Protein AF-A0A3D0HIZ2-F1 (afdb_monomer_lite)

Radius of gyration: 32.81 Å; chains: 1; bounding box: 94×50×74 Å

Sequence (172 aa):
EAPRRISFDLDTFIGVARKKWWVVPLTMLIGLGLMFWQESDLQTEARYFSLTRMYEPTDEGAPLTLVGVNADLISQFPSETNQSEILESEEVKQKVQAKFDREIDLLVRPFDKTFALNTETDGAAITKFSFKPSRRFSYEMTCVERDELNCSAALDAYAQELQSIRLSATKA

Structure (mmCIF, N/CA/C/O backbone):
data_AF-A0A3D0HIZ2-F1
#
_entry.id   AF-A0A3D0HIZ2-F1
#
loop_
_atom_site.group_PDB
_atom_site.id
_atom_site.type_symbol
_atom_site.label_atom_id
_atom_site.label_alt_id
_atom_site.label_comp_id
_atom_site.label_asym_id
_atom_site.label_entity_id
_atom_site.label_seq_id
_atom_site.pdbx_PDB_ins_code
_atom_site.Cartn_x
_atom_site.Cartn_y
_atom_site.Cartn_z
_atom_site.occupancy
_atom_site.B_iso_or_equiv
_atom_site.auth_seq_id
_atom_site.auth_comp_id
_atom_site.auth_asym_id
_atom_site.auth_atom_id
_atom_site.pdbx_PDB_model_num
ATOM 1 N N . GLU A 1 1 ? 65.167 27.560 -18.319 1.00 43.97 1 GLU A N 1
ATOM 2 C CA . GLU A 1 1 ? 64.506 26.893 -19.460 1.00 43.97 1 GLU A CA 1
ATOM 3 C C . GLU A 1 1 ? 63.537 27.861 -20.141 1.00 43.97 1 GLU A C 1
ATOM 5 O O . GLU A 1 1 ? 62.932 28.662 -19.440 1.00 43.97 1 GLU A O 1
ATOM 10 N N . ALA A 1 2 ? 63.380 27.824 -21.471 1.00 47.47 2 ALA A N 1
ATOM 11 C CA . ALA A 1 2 ? 62.374 28.620 -22.192 1.00 47.47 2 ALA A CA 1
ATOM 12 C C . ALA A 1 2 ? 61.118 27.771 -22.508 1.00 47.47 2 ALA A C 1
ATOM 14 O O . ALA A 1 2 ? 61.262 26.589 -22.835 1.00 47.47 2 ALA A O 1
ATOM 15 N N . PRO A 1 3 ? 59.893 28.330 -22.423 1.00 56.59 3 PRO A N 1
ATOM 16 C CA . PRO A 1 3 ? 58.654 27.562 -22.547 1.00 56.59 3 PRO A CA 1
ATOM 17 C C . PRO A 1 3 ? 58.370 27.160 -24.003 1.00 56.59 3 PRO A C 1
ATOM 19 O O . PRO A 1 3 ? 58.317 28.006 -24.899 1.00 56.59 3 PRO A O 1
ATOM 22 N N . ARG A 1 4 ? 58.147 25.859 -24.243 1.00 57.72 4 ARG A N 1
ATOM 23 C CA . ARG A 1 4 ? 57.694 25.331 -25.540 1.00 57.72 4 ARG A CA 1
ATOM 24 C C . ARG A 1 4 ? 56.294 25.870 -25.835 1.00 57.72 4 ARG A C 1
ATOM 26 O O . ARG A 1 4 ? 55.323 25.443 -25.215 1.00 57.72 4 ARG A O 1
ATOM 33 N N . ARG A 1 5 ? 56.183 26.798 -26.787 1.00 58.00 5 ARG A N 1
ATOM 34 C CA . ARG A 1 5 ? 54.887 27.184 -27.348 1.00 58.00 5 ARG A CA 1
ATOM 35 C C . ARG A 1 5 ? 54.367 26.020 -28.182 1.00 58.00 5 ARG A C 1
ATOM 37 O O . ARG A 1 5 ? 54.965 25.669 -29.193 1.00 58.00 5 ARG A O 1
ATOM 44 N N . ILE A 1 6 ? 53.267 25.422 -27.745 1.00 63.06 6 ILE A N 1
ATOM 45 C CA . ILE A 1 6 ? 52.497 24.478 -28.551 1.00 63.06 6 ILE A CA 1
ATOM 46 C C . ILE A 1 6 ? 51.766 25.329 -29.591 1.00 63.06 6 ILE A C 1
ATOM 48 O O . ILE A 1 6 ? 50.698 25.876 -29.324 1.00 63.06 6 ILE A O 1
ATOM 52 N N . SER A 1 7 ? 52.387 25.542 -30.749 1.00 61.91 7 SER A N 1
ATOM 53 C CA . SER A 1 7 ? 51.697 26.101 -31.907 1.00 61.91 7 SER A CA 1
ATOM 54 C C . SER A 1 7 ? 50.748 25.027 -32.425 1.00 61.91 7 SER A C 1
ATOM 56 O O . SER A 1 7 ? 51.174 24.078 -33.081 1.00 61.91 7 SER A O 1
ATOM 58 N N . PHE A 1 8 ? 49.471 25.131 -32.066 1.00 61.47 8 PHE A N 1
ATOM 59 C CA . PHE A 1 8 ? 48.431 24.344 -32.713 1.00 61.47 8 PHE A CA 1
ATOM 60 C C . PHE A 1 8 ? 48.377 24.757 -34.182 1.00 61.47 8 PHE A C 1
ATOM 62 O O . PHE A 1 8 ? 48.156 25.923 -34.500 1.00 61.47 8 PHE A O 1
ATOM 69 N N . ASP A 1 9 ? 48.640 23.803 -35.065 1.00 65.50 9 ASP A N 1
ATOM 70 C CA . ASP A 1 9 ? 48.792 24.030 -36.498 1.00 65.50 9 ASP A CA 1
ATOM 71 C C . ASP A 1 9 ? 47.416 24.137 -37.180 1.00 65.50 9 ASP A C 1
ATOM 73 O O . ASP A 1 9 ? 46.945 23.215 -37.847 1.00 65.50 9 ASP A O 1
ATOM 77 N N . LEU A 1 10 ? 46.716 25.247 -36.917 1.00 67.44 10 LEU A N 1
ATOM 78 C CA . LEU A 1 10 ? 45.361 25.522 -37.411 1.00 67.44 10 LEU A CA 1
ATOM 79 C C . LEU A 1 10 ? 45.270 25.487 -38.943 1.00 67.44 10 LEU A C 1
ATOM 81 O O . LEU A 1 10 ? 44.253 25.040 -39.474 1.00 67.44 10 LEU A O 1
ATOM 85 N N . ASP A 1 11 ? 46.323 25.892 -39.651 1.00 69.00 11 ASP A N 1
ATOM 86 C CA . ASP A 1 11 ? 46.347 25.909 -41.117 1.00 69.00 11 ASP A CA 1
ATOM 87 C C . ASP A 1 11 ? 46.292 24.493 -41.704 1.00 69.00 11 ASP A C 1
ATOM 89 O O . ASP A 1 11 ? 45.557 24.230 -42.663 1.00 69.00 11 ASP A O 1
ATOM 93 N N . THR A 1 12 ? 46.976 23.543 -41.063 1.00 68.19 12 THR A N 1
ATOM 94 C CA . THR A 1 12 ? 46.911 22.124 -41.426 1.00 68.19 12 THR A CA 1
ATOM 95 C C . THR A 1 12 ? 45.509 21.549 -41.183 1.00 68.19 12 THR A C 1
ATOM 97 O O . THR A 1 12 ? 44.978 20.829 -42.036 1.00 68.19 12 THR A O 1
ATOM 100 N N . PHE A 1 13 ? 44.840 21.917 -40.083 1.00 68.69 13 PHE A N 1
ATOM 101 C CA . PHE A 1 13 ? 43.456 21.498 -39.817 1.00 68.69 13 PHE A CA 1
ATOM 102 C C . PHE A 1 13 ? 42.455 22.085 -40.819 1.00 68.69 13 PHE A C 1
ATOM 104 O O . PHE A 1 13 ? 41.576 21.361 -41.287 1.00 68.69 13 PHE A O 1
ATOM 111 N N . ILE A 1 14 ? 42.598 23.357 -41.201 1.00 71.50 14 ILE A N 1
ATOM 112 C CA . ILE A 1 14 ? 41.730 24.016 -42.191 1.00 71.50 14 ILE A CA 1
ATOM 113 C C . ILE A 1 14 ? 41.903 23.373 -43.575 1.00 71.50 14 ILE A C 1
ATOM 115 O O . ILE A 1 14 ? 40.915 23.121 -44.275 1.00 71.50 14 ILE A O 1
ATOM 119 N N . GLY A 1 15 ? 43.139 23.034 -43.956 1.00 73.31 15 GLY A N 1
ATOM 120 C CA . GLY A 1 15 ? 43.432 22.316 -45.198 1.00 73.31 15 GLY A CA 1
ATOM 121 C C . GLY A 1 15 ? 42.790 20.924 -45.251 1.00 73.31 15 GLY A C 1
ATOM 122 O O . GLY A 1 15 ? 42.188 20.546 -46.262 1.00 73.31 15 GLY A O 1
ATOM 123 N N . VAL A 1 16 ? 42.847 20.174 -44.146 1.00 69.81 16 VAL A N 1
ATOM 124 C CA . VAL A 1 16 ? 42.208 18.852 -44.029 1.00 69.81 16 VAL A CA 1
ATOM 125 C C . VAL A 1 16 ? 40.682 18.969 -43.983 1.00 69.81 16 VAL A C 1
ATOM 127 O O . VAL A 1 16 ? 40.001 18.196 -44.659 1.00 69.81 16 VAL A O 1
ATOM 130 N N . ALA A 1 17 ? 40.140 19.957 -43.269 1.00 72.25 17 ALA A N 1
ATOM 131 C CA . ALA A 1 17 ? 38.703 20.206 -43.169 1.00 72.25 17 ALA A CA 1
ATOM 132 C C . ALA A 1 17 ? 38.083 20.567 -44.525 1.00 72.25 17 ALA A C 1
ATOM 134 O O . ALA A 1 17 ? 37.014 20.064 -44.856 1.00 72.25 17 ALA A O 1
ATOM 135 N N . ARG A 1 18 ? 38.767 21.366 -45.357 1.00 72.38 18 ARG A N 1
ATOM 136 C CA . ARG A 1 18 ? 38.288 21.707 -46.707 1.00 72.38 18 ARG A CA 1
ATOM 137 C C . ARG A 1 18 ? 38.365 20.514 -47.670 1.00 72.38 18 ARG A C 1
ATOM 139 O O . ARG A 1 18 ? 37.482 20.350 -48.504 1.00 72.38 18 ARG A O 1
ATOM 146 N N . LYS A 1 19 ? 39.386 19.653 -47.543 1.00 77.31 19 LYS A N 1
ATOM 147 C CA . LYS A 1 19 ? 39.568 18.464 -48.402 1.00 77.31 19 LYS A CA 1
ATOM 148 C C . LYS A 1 19 ? 38.662 17.288 -48.016 1.00 77.31 19 LYS A C 1
ATOM 150 O O . LYS A 1 19 ? 38.268 16.514 -48.882 1.00 77.31 19 LYS A O 1
ATOM 155 N N . LYS A 1 20 ? 38.339 17.140 -46.728 1.00 80.81 20 LYS A N 1
ATOM 156 C CA . LYS A 1 20 ? 37.515 16.054 -46.168 1.00 80.81 20 LYS A CA 1
ATOM 157 C C . LYS A 1 20 ? 36.238 16.575 -45.501 1.00 80.81 20 LYS A C 1
ATOM 159 O O . LYS A 1 20 ? 35.752 15.976 -44.547 1.00 80.81 20 LYS A O 1
ATOM 164 N N . TRP A 1 21 ? 35.669 17.662 -46.022 1.00 82.69 21 TRP A N 1
ATOM 165 C CA . TRP A 1 21 ? 34.458 18.284 -45.472 1.00 82.69 21 TRP A CA 1
ATOM 166 C C . TRP A 1 21 ? 33.273 17.307 -45.384 1.00 82.69 21 TRP A C 1
ATOM 168 O O . TRP A 1 21 ? 32.487 17.373 -44.447 1.00 82.69 21 TRP A O 1
ATOM 178 N N . TRP A 1 22 ? 33.212 16.323 -46.290 1.00 84.50 22 TRP A N 1
ATOM 179 C CA . TRP A 1 22 ? 32.203 15.256 -46.303 1.00 84.50 22 TRP A CA 1
ATOM 180 C C . TRP A 1 22 ? 32.230 14.324 -45.074 1.00 84.50 22 TRP A C 1
ATOM 182 O O . TRP A 1 22 ? 31.236 13.668 -44.776 1.00 84.50 22 TRP A O 1
ATOM 192 N N . VAL A 1 23 ? 33.327 14.294 -44.309 1.00 86.12 23 VAL A N 1
ATOM 193 C CA . VAL A 1 23 ? 33.398 13.514 -43.063 1.00 86.12 23 VAL A CA 1
ATOM 194 C C . VAL A 1 23 ? 32.458 14.088 -42.000 1.00 86.12 23 VAL A C 1
ATOM 196 O O . VAL A 1 23 ? 31.861 13.327 -41.248 1.00 86.12 23 VAL A O 1
ATOM 199 N N . VAL A 1 24 ? 32.259 15.409 -41.967 1.00 85.12 24 VAL A N 1
ATOM 200 C CA . VAL A 1 24 ? 31.384 16.065 -40.983 1.00 85.12 24 VAL A CA 1
ATOM 201 C C . VAL A 1 24 ? 29.935 15.566 -41.084 1.00 85.12 24 VAL A C 1
ATOM 203 O O . VAL A 1 24 ? 29.454 15.007 -40.098 1.00 85.12 24 VAL A O 1
ATOM 206 N N . PRO A 1 25 ? 29.240 15.655 -42.238 1.00 88.06 25 PRO A N 1
ATOM 207 C CA . PRO A 1 25 ? 27.880 15.142 -42.345 1.00 88.06 25 PRO A CA 1
ATOM 208 C C . PRO A 1 25 ? 27.818 13.624 -42.157 1.00 88.06 25 PRO A C 1
ATOM 210 O O . PRO A 1 25 ? 26.869 13.149 -41.551 1.00 88.06 25 PRO A O 1
ATOM 213 N N . LEU A 1 26 ? 28.830 12.861 -42.593 1.00 89.81 26 LEU A N 1
ATOM 214 C CA . LEU A 1 26 ? 28.873 11.410 -42.382 1.00 89.81 26 LEU A CA 1
ATOM 215 C C . LEU A 1 26 ? 28.906 11.055 -40.887 1.00 89.81 26 LEU A C 1
ATOM 217 O O . LEU A 1 26 ? 28.124 10.227 -40.430 1.00 89.81 26 LEU A O 1
ATOM 221 N N . THR A 1 27 ? 29.778 11.706 -40.115 1.00 90.25 27 THR A N 1
ATOM 222 C CA . THR A 1 27 ? 29.861 11.499 -38.660 1.00 90.25 27 THR A CA 1
ATOM 223 C C . THR A 1 27 ? 28.607 11.977 -37.938 1.00 90.25 27 THR A C 1
ATOM 225 O O . THR A 1 27 ? 28.156 11.308 -37.014 1.00 90.25 27 THR A O 1
ATOM 228 N N . MET A 1 28 ? 27.997 13.076 -38.394 1.00 90.88 28 MET A N 1
ATOM 229 C CA . MET A 1 28 ? 26.725 13.564 -37.863 1.00 90.88 28 MET A CA 1
ATOM 230 C C . MET A 1 28 ? 25.592 12.563 -38.116 1.00 90.88 28 MET A C 1
ATOM 232 O O . MET A 1 28 ? 24.804 12.307 -37.215 1.00 90.88 28 MET A O 1
ATOM 236 N N . LEU A 1 29 ? 25.540 11.947 -39.301 1.00 93.25 29 LEU A N 1
ATOM 237 C CA . LEU A 1 29 ? 24.539 10.939 -39.664 1.00 93.25 29 LEU A CA 1
ATOM 238 C C . LEU A 1 29 ? 24.715 9.653 -38.842 1.00 93.25 29 LEU A C 1
ATOM 240 O O . LEU A 1 29 ? 23.740 9.106 -38.336 1.00 93.25 29 LEU A O 1
ATOM 244 N N . ILE A 1 30 ? 25.962 9.212 -38.641 1.00 92.00 30 ILE A N 1
ATOM 245 C CA . ILE A 1 30 ? 26.283 8.083 -37.755 1.00 92.00 30 ILE A CA 1
ATOM 246 C C . ILE A 1 30 ? 25.878 8.403 -36.311 1.00 92.00 30 ILE A C 1
ATOM 248 O O . ILE A 1 30 ? 25.259 7.571 -35.656 1.00 92.00 30 ILE A O 1
ATOM 252 N N . GLY A 1 31 ? 26.178 9.612 -35.825 1.00 88.75 31 GLY A N 1
ATOM 253 C CA . GLY A 1 31 ? 25.774 10.071 -34.496 1.00 88.75 31 GLY A CA 1
ATOM 254 C C . GLY A 1 31 ? 24.256 10.099 -34.324 1.00 88.75 31 GLY A C 1
ATOM 255 O O . GLY A 1 31 ? 23.756 9.622 -33.313 1.00 88.75 31 GLY A O 1
ATOM 256 N N . LEU A 1 32 ? 23.522 10.570 -35.336 1.00 88.12 32 LEU A N 1
ATOM 257 C CA . LEU A 1 32 ? 22.059 10.582 -35.338 1.00 88.12 32 LEU A CA 1
ATOM 258 C C . LEU A 1 32 ? 21.491 9.157 -35.323 1.00 88.12 32 LEU A C 1
ATOM 260 O O . LEU A 1 32 ? 20.586 8.869 -34.552 1.00 88.12 32 LEU A O 1
ATOM 264 N N . GLY A 1 33 ? 22.059 8.244 -36.116 1.00 88.25 33 GLY A N 1
ATOM 265 C CA . GLY A 1 33 ? 21.669 6.833 -36.119 1.00 88.25 33 GLY A CA 1
ATOM 266 C C . GLY A 1 33 ? 21.932 6.140 -34.780 1.00 88.25 33 GLY A C 1
ATOM 267 O O . GLY A 1 33 ? 21.080 5.402 -34.298 1.00 88.25 33 GLY A O 1
ATOM 268 N N . LEU A 1 34 ? 23.075 6.415 -34.144 1.00 84.12 34 LEU A N 1
ATOM 269 C CA . LEU A 1 34 ? 23.394 5.901 -32.808 1.00 84.12 34 LEU A CA 1
ATOM 270 C C . LEU A 1 34 ? 22.509 6.518 -31.720 1.00 84.12 34 LEU A C 1
ATOM 272 O O . LEU A 1 34 ? 22.154 5.817 -30.778 1.00 84.12 34 LEU A O 1
ATOM 276 N N . MET A 1 35 ? 22.142 7.794 -31.850 1.00 82.69 35 MET A N 1
ATOM 277 C CA . MET A 1 35 ? 21.212 8.465 -30.943 1.00 82.69 35 MET A CA 1
ATOM 278 C C . MET A 1 35 ? 19.810 7.860 -31.062 1.00 82.69 35 MET A C 1
ATOM 280 O O . MET A 1 35 ? 19.251 7.463 -30.051 1.00 82.69 35 MET A O 1
ATOM 284 N N . PHE A 1 36 ? 19.297 7.659 -32.280 1.00 78.56 36 PHE A N 1
ATOM 285 C CA . PHE A 1 36 ? 18.022 6.967 -32.505 1.00 78.56 36 PHE A CA 1
ATOM 286 C C . PHE A 1 36 ? 18.051 5.501 -32.060 1.00 78.56 36 PHE A C 1
ATOM 288 O O . PHE A 1 36 ? 17.048 4.995 -31.574 1.00 78.56 36 PHE A O 1
ATOM 295 N N . TRP A 1 37 ? 19.186 4.811 -32.198 1.00 79.69 37 TRP A N 1
ATOM 296 C CA . TRP A 1 37 ? 19.342 3.446 -31.692 1.00 79.69 37 TRP A CA 1
ATOM 297 C C . TRP A 1 37 ? 19.304 3.402 -30.159 1.00 79.69 37 TRP A C 1
ATOM 299 O O . TRP A 1 37 ? 18.643 2.541 -29.588 1.00 79.69 37 TRP A O 1
ATOM 309 N N . GLN A 1 38 ? 19.970 4.350 -29.492 1.00 68.31 38 GLN A N 1
ATOM 310 C CA . GLN A 1 38 ? 19.919 4.489 -28.033 1.00 68.31 38 GLN A CA 1
ATOM 311 C C . GLN A 1 38 ? 18.538 4.936 -27.540 1.00 68.31 38 GLN A C 1
ATOM 313 O O . GLN A 1 38 ? 18.094 4.453 -26.508 1.00 68.31 38 GLN A O 1
ATOM 318 N N . GLU A 1 39 ? 17.841 5.808 -28.271 1.00 58.75 39 GLU A N 1
ATOM 319 C CA . GLU A 1 39 ? 16.477 6.243 -27.942 1.00 58.75 39 GLU A CA 1
ATOM 320 C C . GLU A 1 39 ? 15.430 5.156 -28.207 1.00 58.75 39 GLU A C 1
ATOM 322 O O . GLU A 1 39 ? 14.454 5.054 -27.471 1.00 58.75 39 GLU A O 1
ATOM 327 N N . SER A 1 40 ? 15.640 4.299 -29.210 1.00 57.69 40 SER A N 1
ATOM 328 C CA . SER A 1 40 ? 14.756 3.160 -29.480 1.00 57.69 40 SER A CA 1
ATOM 329 C C . SER A 1 40 ? 14.869 2.058 -28.424 1.00 57.69 40 SER A C 1
ATOM 331 O O . SER A 1 40 ? 13.927 1.285 -28.274 1.00 57.69 40 SER A O 1
ATOM 333 N N . ASP A 1 41 ? 15.997 1.986 -27.714 1.00 52.75 41 ASP A N 1
ATOM 334 C CA . ASP A 1 41 ? 16.210 1.106 -26.555 1.00 52.75 41 ASP A CA 1
ATOM 335 C C . ASP A 1 41 ? 16.122 1.877 -25.221 1.00 52.75 41 ASP A C 1
ATOM 337 O O . ASP A 1 41 ? 16.428 1.360 -24.144 1.00 52.75 41 ASP A O 1
ATOM 341 N N . LEU A 1 42 ? 15.673 3.138 -25.262 1.00 50.09 42 LEU A N 1
ATOM 342 C CA . LEU A 1 42 ? 15.372 3.917 -24.071 1.00 50.09 42 LEU A CA 1
ATOM 343 C C . LEU A 1 42 ? 14.005 3.472 -23.558 1.00 50.09 42 LEU A C 1
ATOM 345 O O . LEU A 1 42 ? 13.006 4.144 -23.789 1.00 50.09 42 LEU A O 1
ATOM 349 N N . GLN A 1 43 ? 13.991 2.289 -22.932 1.00 51.94 43 GLN A N 1
ATOM 350 C CA . GLN A 1 43 ? 12.987 1.764 -22.000 1.00 51.94 43 GLN A CA 1
ATOM 351 C C . GLN A 1 43 ? 11.751 2.668 -21.860 1.00 51.94 43 GLN A C 1
ATOM 353 O O . GLN A 1 43 ? 11.600 3.400 -20.884 1.00 51.94 43 GLN A O 1
ATOM 358 N N . THR A 1 44 ? 10.860 2.628 -22.853 1.00 53.38 44 THR A N 1
ATOM 359 C CA . THR A 1 44 ? 9.534 3.262 -22.765 1.00 53.38 44 THR A CA 1
ATOM 360 C C . THR A 1 44 ? 8.572 2.419 -21.930 1.00 53.38 44 THR A C 1
ATOM 362 O O . THR A 1 44 ? 7.445 2.831 -21.675 1.00 53.38 44 THR A O 1
ATOM 365 N N . GLU A 1 45 ? 9.038 1.270 -21.439 1.00 57.84 45 GLU A N 1
ATOM 366 C CA . GLU A 1 45 ? 8.408 0.515 -20.368 1.00 57.84 45 GLU A CA 1
ATOM 367 C C . GLU A 1 45 ? 9.077 0.888 -19.046 1.00 57.84 45 GLU A C 1
ATOM 369 O O . GLU A 1 45 ? 10.296 0.771 -18.883 1.00 57.84 45 GLU A O 1
ATOM 374 N N . ALA A 1 46 ? 8.277 1.372 -18.094 1.00 59.25 46 ALA A N 1
ATOM 375 C CA . ALA A 1 46 ? 8.767 1.661 -16.759 1.00 59.25 46 ALA A CA 1
ATOM 376 C C . ALA A 1 46 ? 9.384 0.385 -16.171 1.00 59.25 46 ALA A C 1
ATOM 378 O O . ALA A 1 46 ? 8.757 -0.671 -16.126 1.00 59.25 46 ALA A O 1
ATOM 379 N N . ARG A 1 47 ? 10.632 0.480 -15.703 1.00 66.94 47 ARG A N 1
ATOM 380 C CA . ARG A 1 47 ? 11.361 -0.660 -15.123 1.00 66.94 47 ARG A CA 1
ATOM 381 C C . ARG A 1 47 ? 10.655 -1.252 -13.893 1.00 66.94 47 ARG A C 1
ATOM 383 O O . ARG A 1 47 ? 10.932 -2.392 -13.525 1.00 66.94 47 ARG A O 1
ATOM 390 N N . TYR A 1 48 ? 9.794 -0.463 -13.258 1.00 68.62 48 TYR A N 1
ATOM 391 C CA . TYR A 1 48 ? 8.903 -0.818 -12.164 1.00 68.62 48 TYR A CA 1
ATOM 392 C C . TYR A 1 48 ? 7.803 0.248 -12.067 1.00 68.62 48 TYR A C 1
ATOM 394 O O . TYR A 1 48 ? 8.034 1.426 -12.343 1.00 68.62 48 TYR A O 1
ATOM 402 N N . PHE A 1 49 ? 6.621 -0.167 -11.639 1.00 74.31 49 PHE A N 1
ATOM 403 C CA . PHE A 1 49 ? 5.501 0.675 -11.258 1.00 74.31 49 PHE A CA 1
ATOM 404 C C . PHE A 1 49 ? 5.335 0.592 -9.743 1.00 74.31 49 PHE A C 1
ATOM 406 O O . PHE A 1 49 ? 5.338 -0.495 -9.168 1.00 74.31 49 PHE A O 1
ATOM 413 N N . SER A 1 50 ? 5.192 1.746 -9.094 1.00 80.19 50 SER A N 1
ATOM 414 C CA . SER A 1 50 ? 4.818 1.829 -7.684 1.00 80.19 50 SER A CA 1
ATOM 415 C C . SER A 1 50 ? 3.388 2.344 -7.576 1.00 80.19 50 SER A C 1
ATOM 417 O O . SER A 1 50 ? 3.115 3.480 -7.971 1.00 80.19 50 SER A O 1
ATOM 419 N N . LEU A 1 51 ? 2.484 1.529 -7.041 1.00 81.62 51 LEU A N 1
ATOM 420 C CA . LEU A 1 51 ? 1.091 1.897 -6.819 1.00 81.62 51 LEU A CA 1
ATOM 421 C C . LEU A 1 51 ? 0.842 1.997 -5.315 1.00 81.62 51 LEU A C 1
ATOM 423 O O . LEU A 1 51 ? 0.951 1.007 -4.593 1.00 81.62 51 LEU A O 1
ATOM 427 N N . THR A 1 52 ? 0.472 3.189 -4.856 1.00 82.19 52 THR A N 1
ATOM 428 C CA . THR A 1 52 ? 0.056 3.421 -3.470 1.00 82.19 52 THR A CA 1
ATOM 429 C C . THR A 1 52 ? -1.447 3.650 -3.431 1.00 82.19 52 THR A C 1
ATOM 431 O O . THR A 1 52 ? -1.970 4.511 -4.141 1.00 82.19 52 THR A O 1
ATOM 434 N N . ARG A 1 53 ? -2.156 2.886 -2.597 1.00 82.75 53 ARG A N 1
ATOM 435 C CA . ARG A 1 53 ? -3.583 3.078 -2.320 1.00 82.75 53 ARG A CA 1
ATOM 436 C C . ARG A 1 53 ? -3.801 3.296 -0.831 1.00 82.75 53 ARG A C 1
ATOM 438 O O . ARG A 1 53 ? -3.204 2.624 0.005 1.00 82.75 53 ARG A O 1
ATOM 445 N N . MET A 1 54 ? -4.694 4.231 -0.530 1.00 78.75 54 MET A N 1
ATOM 446 C CA . MET A 1 54 ? -5.189 4.467 0.820 1.00 78.75 54 MET A CA 1
ATOM 447 C C . MET A 1 54 ? -6.509 3.723 0.984 1.00 78.75 54 MET A C 1
ATOM 449 O O . MET A 1 54 ? -7.432 3.918 0.191 1.00 78.75 54 MET A O 1
ATOM 453 N N . TYR A 1 55 ? -6.597 2.876 2.003 1.00 75.44 55 TYR A N 1
ATOM 454 C CA . TYR A 1 55 ? -7.816 2.155 2.342 1.00 75.44 55 TYR A CA 1
ATOM 455 C C . TYR A 1 55 ? -8.366 2.665 3.671 1.00 75.44 55 TYR A C 1
ATOM 457 O O . TYR A 1 55 ? -7.745 2.471 4.714 1.00 75.44 55 TYR A O 1
ATOM 465 N N . GLU A 1 56 ? -9.530 3.313 3.636 1.00 75.94 56 GLU A N 1
ATOM 466 C CA . GLU A 1 56 ? -10.287 3.709 4.828 1.00 75.94 56 GLU A CA 1
ATOM 467 C C . GLU A 1 56 ? -11.404 2.675 5.054 1.00 75.94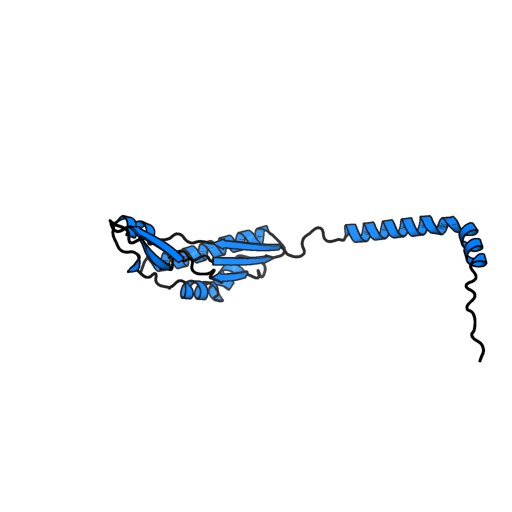 56 GLU A C 1
ATOM 469 O O . GLU A 1 56 ? -12.338 2.590 4.251 1.00 75.94 56 GLU A O 1
ATOM 474 N N . PRO A 1 57 ? -11.328 1.845 6.108 1.00 71.75 57 PRO A N 1
ATOM 475 C CA . PRO A 1 57 ? -12.397 0.929 6.454 1.00 71.75 57 PRO A CA 1
ATOM 476 C C . PRO A 1 57 ? -13.649 1.681 6.906 1.00 71.75 57 PRO A C 1
ATOM 478 O O . PRO A 1 57 ? -13.582 2.757 7.499 1.00 71.75 57 PRO A O 1
ATOM 481 N N . THR A 1 58 ? -14.805 1.055 6.695 1.00 72.94 58 THR A N 1
ATOM 482 C CA . THR A 1 58 ? -16.083 1.585 7.179 1.00 72.94 58 THR A CA 1
ATOM 483 C C . THR A 1 58 ? -16.123 1.602 8.714 1.00 72.94 58 THR A C 1
ATOM 485 O O . THR A 1 58 ? -15.638 0.680 9.380 1.00 72.94 58 THR A O 1
ATOM 488 N N . ASP A 1 59 ? -16.681 2.677 9.279 1.00 69.62 59 ASP A N 1
ATOM 489 C CA . ASP A 1 59 ? -16.902 2.815 10.719 1.00 69.62 59 ASP A CA 1
ATOM 490 C C . ASP A 1 59 ? -18.143 2.016 11.140 1.00 69.62 59 ASP A C 1
ATOM 492 O O . ASP A 1 59 ? -19.281 2.473 11.029 1.00 69.62 59 ASP A O 1
ATOM 496 N N . GLU A 1 60 ? -17.903 0.812 11.648 1.00 69.00 60 GLU A N 1
ATOM 497 C CA . GLU A 1 60 ? -18.928 -0.115 12.147 1.00 69.00 60 GLU A CA 1
ATOM 498 C C . GLU A 1 60 ? -19.625 0.402 13.424 1.00 69.00 60 GLU A C 1
ATOM 500 O O . GLU A 1 60 ? -20.674 -0.102 13.823 1.00 69.00 60 GLU A O 1
ATOM 505 N N . GLY A 1 61 ? -19.068 1.432 14.075 1.00 68.00 61 GLY A N 1
ATOM 506 C CA . GLY A 1 61 ? -19.676 2.106 15.222 1.00 68.00 61 GLY A CA 1
ATOM 507 C C . GLY A 1 61 ? -20.659 3.216 14.843 1.00 68.00 61 GLY A C 1
ATOM 508 O O . GLY A 1 61 ? -21.489 3.598 15.670 1.00 68.00 61 GLY A O 1
ATOM 509 N N . ALA A 1 62 ? -20.618 3.714 13.604 1.00 69.31 62 ALA A N 1
ATOM 510 C CA . ALA A 1 62 ? -21.514 4.760 13.114 1.00 69.31 62 ALA A CA 1
ATOM 511 C C . ALA A 1 62 ? -23.021 4.426 13.226 1.00 69.31 62 ALA A C 1
ATOM 513 O O . ALA A 1 62 ? -23.785 5.303 13.629 1.00 69.31 62 ALA A O 1
ATOM 514 N N . PRO A 1 63 ? -23.504 3.200 12.938 1.00 70.19 63 PRO A N 1
ATOM 515 C CA . PRO A 1 63 ? -24.918 2.879 13.147 1.00 70.19 63 PRO A CA 1
ATOM 516 C C . PRO A 1 63 ? -25.302 2.790 14.632 1.00 70.19 63 PRO A C 1
ATOM 518 O O . PRO A 1 63 ? -26.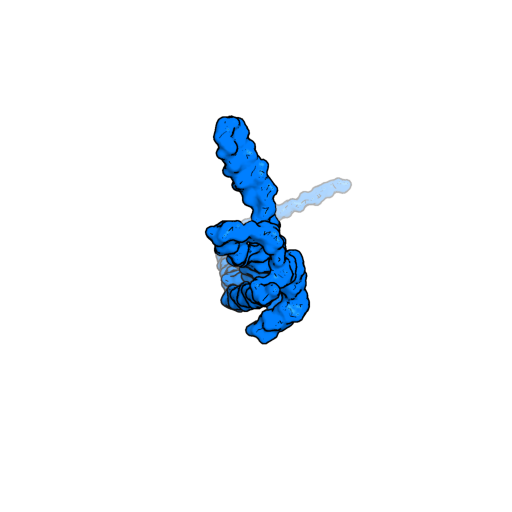459 3.018 14.975 1.00 70.19 63 PRO A O 1
ATOM 521 N N . LEU A 1 64 ? -24.361 2.493 15.535 1.00 69.81 64 LEU A N 1
ATOM 522 C CA . LEU A 1 64 ? -24.643 2.384 16.972 1.00 69.81 64 LEU A CA 1
ATOM 523 C C . LEU A 1 64 ? -24.893 3.758 17.604 1.00 69.81 64 LEU A C 1
ATOM 525 O O . LEU A 1 64 ? -25.794 3.896 18.434 1.00 69.81 64 LEU A O 1
ATOM 529 N N . THR A 1 65 ? -24.167 4.787 17.155 1.00 68.69 65 THR A N 1
ATOM 530 C CA . THR A 1 65 ? -24.406 6.171 17.595 1.00 68.69 65 THR A CA 1
ATOM 531 C C . THR A 1 65 ? -25.775 6.684 17.149 1.00 68.69 65 THR A C 1
ATOM 533 O O . THR A 1 65 ? -26.417 7.420 17.896 1.00 68.69 65 THR A O 1
ATOM 536 N N . LEU A 1 66 ? -26.273 6.231 15.991 1.00 71.19 66 LEU A N 1
ATOM 537 C CA . LEU A 1 66 ? -27.615 6.561 15.502 1.00 71.19 66 LEU A CA 1
ATOM 538 C C . LEU A 1 66 ? -28.727 6.020 16.418 1.00 71.19 66 LEU A C 1
ATOM 540 O O . LEU A 1 66 ? -29.765 6.659 16.567 1.00 71.19 66 LEU A O 1
ATOM 544 N N . VAL A 1 67 ? -28.505 4.870 17.061 1.00 78.50 67 VAL A N 1
ATOM 545 C CA . VAL A 1 67 ? -29.456 4.238 17.999 1.00 78.50 67 VAL A CA 1
ATOM 546 C C . VAL A 1 67 ? -29.245 4.736 19.445 1.00 78.50 67 VAL A C 1
ATOM 548 O O . VAL A 1 67 ? -29.853 4.233 20.386 1.00 78.50 67 VAL A O 1
ATOM 551 N N . GLY A 1 68 ? -28.401 5.754 19.650 1.00 68.50 68 GLY A N 1
ATOM 552 C CA . GLY A 1 68 ? -28.129 6.337 20.968 1.00 68.50 68 GLY A CA 1
ATOM 553 C C . GLY A 1 68 ? -27.193 5.499 21.845 1.00 68.50 68 GLY A C 1
ATOM 554 O O . GLY A 1 68 ? -27.032 5.791 23.030 1.00 68.50 68 GLY A O 1
ATOM 555 N N . VAL A 1 69 ? -26.554 4.468 21.283 1.00 71.69 69 VAL A N 1
ATOM 556 C CA . VAL A 1 69 ? -25.500 3.715 21.963 1.00 71.69 69 VAL A CA 1
ATOM 557 C C . VAL A 1 69 ? -24.188 4.470 21.779 1.00 71.69 69 VAL A C 1
ATOM 559 O O . VAL A 1 69 ? -23.775 4.773 20.660 1.00 71.69 69 VAL A O 1
ATOM 562 N N . ASN A 1 70 ? -23.501 4.767 22.884 1.00 64.75 70 ASN A N 1
ATOM 563 C CA . ASN A 1 70 ? -22.171 5.365 22.828 1.00 64.75 70 ASN A CA 1
ATOM 564 C C . ASN A 1 70 ? -21.182 4.355 22.245 1.00 64.75 70 ASN A C 1
ATOM 566 O O . ASN A 1 70 ? -20.619 3.536 22.970 1.00 64.75 70 ASN A O 1
ATOM 570 N N . ALA A 1 71 ? -20.957 4.440 20.933 1.00 63.91 71 ALA A N 1
ATOM 571 C CA . ALA A 1 71 ? -19.990 3.606 20.236 1.00 63.91 71 ALA A CA 1
A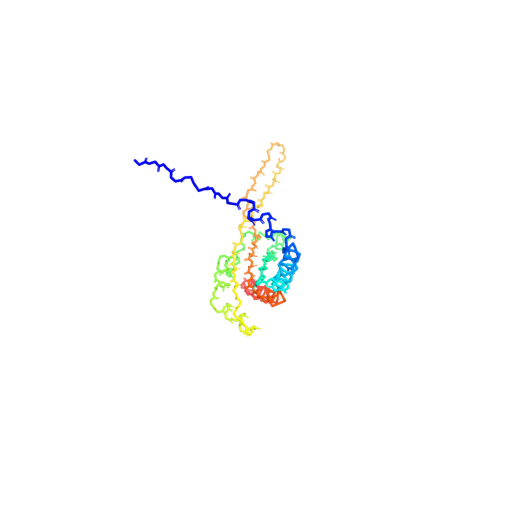TOM 572 C C . ALA A 1 71 ? -18.599 3.725 20.876 1.00 63.91 71 ALA A C 1
ATOM 574 O O . ALA A 1 71 ? -17.906 2.717 20.940 1.00 63.91 71 ALA A O 1
ATOM 575 N N . ASP A 1 72 ? -18.251 4.897 21.438 1.00 63.78 72 ASP A N 1
ATOM 576 C CA . ASP A 1 72 ? -17.026 5.198 22.210 1.00 63.78 72 ASP A CA 1
ATOM 577 C C . ASP A 1 72 ? -16.702 4.190 23.326 1.00 63.78 72 ASP A C 1
ATOM 579 O O . ASP A 1 72 ? -15.532 4.000 23.646 1.00 63.78 72 ASP A O 1
ATOM 583 N N . LEU A 1 73 ? -17.709 3.512 23.885 1.00 60.94 73 LEU A N 1
ATOM 584 C CA . LEU A 1 73 ? -17.532 2.497 24.932 1.00 60.94 73 LEU A CA 1
ATOM 585 C C . LEU A 1 73 ? -17.213 1.101 24.379 1.00 60.94 73 LEU A C 1
ATOM 587 O O . LEU A 1 73 ? -16.839 0.211 25.137 1.00 60.94 73 LEU A O 1
ATOM 591 N N . ILE A 1 74 ? -17.374 0.904 23.072 1.00 64.69 74 ILE A N 1
ATOM 592 C CA . ILE A 1 74 ? -17.160 -0.365 22.386 1.00 64.69 74 ILE A CA 1
ATOM 593 C C . ILE A 1 74 ? -15.829 -0.260 21.642 1.00 64.69 74 ILE A C 1
ATOM 595 O O . ILE A 1 74 ? -15.684 0.527 20.699 1.00 64.69 74 ILE A O 1
ATOM 599 N N . SER A 1 75 ? -14.849 -1.036 22.098 1.00 63.41 75 SER A N 1
ATOM 600 C CA . SER A 1 75 ? -13.546 -1.198 21.453 1.00 63.41 75 SER A CA 1
ATOM 601 C C . SER A 1 75 ? -13.564 -2.436 20.560 1.00 63.41 75 SER A C 1
ATOM 603 O O . SER A 1 75 ? -14.013 -3.493 20.999 1.00 63.41 75 SER A O 1
ATOM 605 N N . GLN A 1 76 ? -13.058 -2.319 19.333 1.00 63.28 76 GLN A N 1
ATOM 606 C CA . GLN A 1 76 ? -12.929 -3.453 18.416 1.00 63.28 76 GLN A CA 1
ATOM 607 C C . GLN A 1 76 ? -11.781 -4.362 18.880 1.00 63.28 76 GLN A C 1
ATOM 609 O O . GLN A 1 76 ? -10.714 -3.864 19.247 1.00 63.28 76 GLN A O 1
ATOM 614 N N . PHE A 1 77 ? -11.990 -5.681 18.866 1.00 59.12 77 PHE A N 1
ATOM 615 C CA . PHE A 1 77 ? -10.940 -6.662 19.142 1.00 59.12 77 PHE A CA 1
ATOM 616 C C . PHE A 1 77 ? -10.748 -7.576 17.929 1.00 59.12 77 PHE A C 1
ATOM 618 O O . PHE A 1 77 ? -11.705 -8.251 17.565 1.00 59.12 77 PHE A O 1
ATOM 625 N N . PRO A 1 78 ? -9.546 -7.676 17.330 1.00 62.41 78 PRO A N 1
ATOM 626 C CA . PRO A 1 78 ? -8.290 -6.990 17.668 1.00 62.41 78 PRO A CA 1
ATOM 627 C C . PRO A 1 78 ? -8.331 -5.465 17.447 1.00 62.41 78 PRO A C 1
ATOM 629 O O . PRO A 1 78 ? -9.049 -4.984 16.573 1.00 62.41 78 PRO A O 1
ATOM 632 N N . SER A 1 79 ? -7.545 -4.712 18.228 1.00 68.50 79 SER A N 1
ATOM 633 C CA . SER A 1 79 ? -7.376 -3.254 18.076 1.00 68.50 79 SER A CA 1
ATOM 634 C C . SER A 1 79 ? -6.687 -2.899 16.753 1.00 68.50 79 SER A C 1
ATOM 636 O O . SER A 1 79 ? -6.056 -3.759 16.143 1.00 68.50 79 SER A O 1
ATOM 638 N N . GLU A 1 80 ? -6.753 -1.645 16.291 1.00 67.94 80 GLU A N 1
ATOM 639 C CA . GLU A 1 80 ? -6.209 -1.297 14.962 1.00 67.94 80 GLU A CA 1
ATOM 640 C C . GLU A 1 80 ? -4.703 -1.542 14.829 1.00 67.94 80 GLU A C 1
ATOM 642 O O . GLU A 1 80 ? -4.256 -2.003 13.782 1.00 67.94 80 GLU A O 1
ATOM 647 N N . THR A 1 81 ? -3.931 -1.297 15.892 1.00 68.81 81 THR A N 1
ATOM 648 C CA . THR A 1 81 ? -2.497 -1.626 15.940 1.00 68.81 81 THR A CA 1
ATOM 649 C C . THR A 1 81 ? -2.254 -3.125 15.807 1.00 68.81 81 THR A C 1
ATOM 651 O O . THR A 1 81 ? -1.355 -3.543 15.082 1.00 68.81 81 THR A O 1
ATOM 654 N N . ASN A 1 82 ? -3.094 -3.943 16.443 1.00 71.94 82 ASN A N 1
ATOM 655 C CA . ASN A 1 82 ? -2.993 -5.394 16.335 1.00 71.94 82 ASN A CA 1
ATOM 656 C C . ASN A 1 82 ? -3.441 -5.861 14.940 1.00 71.94 82 ASN A C 1
ATOM 658 O O . ASN A 1 82 ? -2.885 -6.809 14.404 1.00 71.94 82 ASN A O 1
ATOM 662 N N . GLN A 1 83 ? -4.417 -5.188 14.319 1.00 70.19 83 GLN A N 1
ATOM 663 C CA . GLN A 1 83 ? -4.832 -5.470 12.942 1.00 70.19 83 GLN A CA 1
ATOM 664 C C . GLN A 1 83 ? -3.708 -5.169 11.942 1.00 70.19 83 GLN A C 1
ATOM 666 O O . GLN A 1 83 ? -3.482 -5.979 11.049 1.00 70.19 83 GLN A O 1
ATOM 671 N N . SER A 1 84 ? -2.983 -4.052 12.088 1.00 68.50 84 SER A N 1
ATOM 672 C CA . SER A 1 84 ? -1.818 -3.767 11.236 1.00 68.50 84 SER A CA 1
ATOM 673 C C . SER A 1 84 ? -0.690 -4.777 11.437 1.00 68.50 84 SER A C 1
ATOM 675 O O . SER A 1 84 ? -0.090 -5.201 10.459 1.00 68.50 84 SER A O 1
ATOM 677 N N . GLU A 1 85 ? -0.449 -5.222 12.672 1.00 76.31 85 GLU A N 1
ATOM 678 C CA . GLU A 1 85 ? 0.562 -6.247 12.962 1.00 76.31 85 GLU A CA 1
ATOM 679 C C . GLU A 1 85 ? 0.184 -7.610 12.355 1.00 76.31 85 GLU A C 1
ATOM 681 O O . GLU A 1 85 ? 1.020 -8.287 11.759 1.00 76.31 85 GLU A O 1
ATOM 686 N N . ILE A 1 86 ? -1.100 -7.987 12.413 1.00 76.88 86 ILE A N 1
ATOM 687 C CA . ILE A 1 86 ? -1.610 -9.193 11.745 1.00 76.88 86 ILE A CA 1
ATOM 688 C C . ILE A 1 86 ? -1.480 -9.069 10.218 1.00 76.88 86 ILE A C 1
ATOM 690 O O . ILE A 1 86 ? -1.124 -10.043 9.562 1.00 76.88 86 ILE A O 1
ATOM 694 N N . LEU A 1 87 ? -1.732 -7.895 9.634 1.00 73.12 87 LEU A N 1
ATOM 695 C CA . LEU A 1 87 ? -1.567 -7.668 8.190 1.00 73.12 87 LEU A CA 1
ATOM 696 C C . LEU A 1 87 ? -0.103 -7.713 7.737 1.00 73.12 87 LEU A C 1
ATOM 698 O O . LEU A 1 87 ? 0.173 -8.187 6.639 1.00 73.12 87 LEU A O 1
ATOM 702 N N . GLU A 1 88 ? 0.823 -7.220 8.561 1.00 73.75 88 GLU A N 1
ATOM 703 C CA . GLU A 1 88 ? 2.262 -7.290 8.285 1.00 73.75 88 GLU A CA 1
ATOM 704 C C . GLU A 1 88 ? 2.854 -8.685 8.520 1.00 73.75 88 GLU A C 1
ATOM 706 O O . GLU A 1 88 ? 3.990 -8.938 8.097 1.00 73.75 88 GLU A O 1
ATOM 711 N N . SER A 1 89 ? 2.101 -9.584 9.164 1.00 77.00 89 SER A N 1
ATOM 712 C CA . SER A 1 89 ? 2.547 -10.942 9.453 1.00 77.00 89 SER A CA 1
ATOM 713 C C . SER A 1 89 ? 2.881 -11.728 8.182 1.00 77.00 89 SER A C 1
ATOM 715 O O . SER A 1 89 ? 2.231 -11.611 7.137 1.00 77.00 89 SER A O 1
ATOM 717 N N . GLU A 1 90 ? 3.893 -12.586 8.299 1.00 73.31 90 GLU A N 1
ATOM 718 C CA . GLU A 1 90 ? 4.352 -13.460 7.215 1.00 73.31 90 GLU A CA 1
ATOM 719 C C . GLU A 1 90 ? 3.244 -14.389 6.703 1.00 73.31 90 GLU A C 1
ATOM 721 O O . GLU A 1 90 ? 3.212 -14.720 5.524 1.00 73.31 90 GLU A O 1
ATOM 726 N N . GLU A 1 91 ? 2.288 -14.770 7.553 1.00 76.50 91 GLU A N 1
ATOM 727 C CA . GLU A 1 91 ? 1.173 -15.639 7.165 1.00 76.50 91 GLU A CA 1
ATOM 728 C C . GLU A 1 91 ? 0.241 -14.960 6.154 1.00 76.50 91 GLU A C 1
ATOM 730 O O . GLU A 1 91 ? -0.133 -15.562 5.145 1.00 76.50 91 GLU A O 1
ATOM 735 N N . VAL A 1 92 ? -0.115 -13.693 6.393 1.00 75.75 92 VAL A N 1
ATOM 736 C CA . VAL A 1 92 ? -0.966 -12.921 5.476 1.00 75.75 92 VAL A CA 1
ATOM 737 C C . VAL A 1 92 ? -0.195 -12.593 4.202 1.00 75.75 92 VAL A C 1
ATOM 739 O O . VAL A 1 92 ? -0.739 -12.760 3.107 1.00 75.75 92 VAL A O 1
ATOM 742 N N . LYS A 1 93 ? 1.087 -12.226 4.328 1.00 73.94 93 LYS A N 1
ATOM 743 C CA . LYS A 1 93 ? 1.958 -11.984 3.172 1.00 73.94 93 LYS A CA 1
ATOM 744 C C . LYS A 1 93 ? 2.068 -13.204 2.271 1.00 73.94 93 LYS A C 1
ATOM 746 O O . LYS A 1 93 ? 1.786 -13.097 1.081 1.00 73.94 93 LYS A O 1
ATOM 751 N N . GLN A 1 94 ? 2.353 -14.375 2.835 1.00 74.00 94 GLN A N 1
ATOM 752 C CA . GLN A 1 94 ? 2.434 -15.631 2.089 1.00 74.00 94 GLN A CA 1
ATOM 753 C C . GLN A 1 94 ? 1.088 -16.038 1.490 1.00 74.00 94 GLN A C 1
ATOM 755 O O . GLN A 1 94 ? 1.041 -16.510 0.357 1.00 74.00 94 GLN A O 1
ATOM 760 N N . LYS A 1 95 ? -0.025 -15.831 2.205 1.00 76.75 95 LYS A N 1
ATOM 761 C CA . LYS A 1 95 ? -1.367 -16.146 1.695 1.00 76.75 95 LYS A CA 1
ATOM 762 C C . LYS A 1 95 ? -1.733 -15.305 0.475 1.00 76.75 95 LYS A C 1
ATOM 764 O O . LYS A 1 95 ? -2.386 -15.813 -0.439 1.00 76.75 95 LYS A O 1
ATOM 769 N N . VAL A 1 96 ? -1.343 -14.031 0.452 1.00 72.81 96 VAL A N 1
ATOM 770 C CA . VAL A 1 96 ? -1.573 -13.180 -0.718 1.00 72.81 96 VAL A CA 1
ATOM 771 C C . VAL A 1 96 ? -0.545 -13.464 -1.808 1.00 72.81 96 VAL A C 1
ATOM 773 O O . VAL A 1 96 ? -0.937 -13.603 -2.961 1.00 72.81 96 VAL A O 1
ATOM 776 N N . GLN A 1 97 ? 0.728 -13.653 -1.462 1.00 71.62 97 GLN A N 1
ATOM 777 C CA . GLN A 1 97 ? 1.791 -13.997 -2.407 1.00 71.62 97 GLN A CA 1
ATOM 778 C C . GLN A 1 97 ? 1.526 -15.331 -3.114 1.00 71.62 97 GLN A C 1
ATOM 780 O O . GLN A 1 97 ? 1.778 -15.438 -4.303 1.00 71.62 97 GLN A O 1
ATOM 785 N N . ALA A 1 98 ? 0.904 -16.311 -2.451 1.00 74.31 98 ALA A N 1
ATOM 786 C CA . ALA A 1 98 ? 0.483 -17.571 -3.067 1.00 74.31 98 ALA A CA 1
ATOM 787 C C . ALA A 1 98 ? -0.574 -17.407 -4.179 1.00 74.31 98 ALA A C 1
ATOM 789 O O . ALA A 1 98 ? -0.803 -18.342 -4.943 1.00 74.31 98 ALA A O 1
ATOM 790 N N . LYS A 1 99 ? -1.236 -16.244 -4.275 1.00 73.31 99 LYS A N 1
ATOM 791 C CA . LYS A 1 99 ? -2.165 -15.921 -5.372 1.00 73.31 99 LYS A CA 1
ATOM 792 C C . LYS A 1 99 ? -1.446 -15.368 -6.609 1.00 73.31 99 LYS A C 1
ATOM 794 O O . LYS A 1 99 ? -2.100 -15.176 -7.631 1.00 73.31 99 LYS A O 1
ATOM 799 N N . PHE A 1 100 ? -0.137 -15.117 -6.529 1.00 72.31 100 PHE A N 1
ATOM 800 C CA . PHE A 1 100 ? 0.667 -14.532 -7.598 1.00 72.31 100 PHE A CA 1
ATOM 801 C C . PHE A 1 100 ? 1.882 -15.416 -7.909 1.00 72.31 100 PHE A C 1
ATOM 803 O O . PHE A 1 100 ? 2.553 -15.920 -7.018 1.00 72.31 100 PHE A O 1
ATOM 810 N N . ASP A 1 101 ? 2.210 -15.575 -9.192 1.00 63.56 101 ASP A N 1
ATOM 811 C CA . ASP A 1 101 ? 3.353 -16.397 -9.631 1.00 63.56 101 ASP A CA 1
ATOM 812 C C . ASP A 1 101 ? 4.727 -15.737 -9.363 1.00 63.56 101 ASP A C 1
ATOM 814 O O . ASP A 1 101 ? 5.772 -16.304 -9.693 1.00 63.56 101 ASP A O 1
ATOM 818 N N . ARG A 1 102 ? 4.752 -14.517 -8.807 1.00 65.81 102 ARG A N 1
ATOM 819 C CA . ARG A 1 102 ? 5.960 -13.719 -8.550 1.00 65.81 102 ARG A CA 1
ATOM 820 C C . ARG A 1 102 ? 5.909 -13.049 -7.180 1.00 65.81 102 ARG A C 1
ATOM 822 O O . ARG A 1 102 ? 4.843 -12.842 -6.607 1.00 65.81 102 ARG A O 1
ATOM 829 N N . GLU A 1 103 ? 7.089 -12.718 -6.671 1.00 65.50 103 GLU A N 1
ATOM 830 C CA . GLU A 1 103 ? 7.276 -12.013 -5.407 1.00 65.50 103 GLU A CA 1
ATOM 831 C C . GLU A 1 103 ? 6.977 -10.521 -5.576 1.00 65.50 103 GLU A C 1
ATOM 833 O O . GLU A 1 103 ? 7.731 -9.807 -6.232 1.00 65.50 103 GLU A O 1
ATOM 838 N N . ILE A 1 104 ? 5.854 -10.087 -4.997 1.00 67.31 104 ILE A N 1
ATOM 839 C CA . ILE A 1 104 ? 5.400 -8.693 -4.982 1.00 67.31 104 ILE A CA 1
ATOM 840 C C . ILE A 1 104 ? 5.869 -8.064 -3.670 1.00 67.31 104 ILE A C 1
ATOM 842 O O . ILE A 1 104 ? 5.479 -8.527 -2.595 1.00 67.31 104 ILE A O 1
ATOM 846 N N . ASP A 1 105 ? 6.666 -6.998 -3.751 1.00 67.75 105 ASP A N 1
ATOM 847 C CA . ASP A 1 105 ? 7.068 -6.229 -2.571 1.00 67.75 105 ASP A CA 1
ATOM 848 C C . ASP A 1 105 ? 5.919 -5.296 -2.162 1.00 67.75 105 ASP A C 1
ATOM 850 O O . ASP A 1 105 ? 5.569 -4.350 -2.883 1.00 67.75 105 ASP A O 1
ATOM 854 N N . LEU A 1 106 ? 5.284 -5.612 -1.029 1.00 70.75 106 LEU A N 1
ATOM 855 C CA . LEU A 1 106 ? 4.175 -4.848 -0.472 1.00 70.75 106 LEU A CA 1
ATOM 856 C C . LEU A 1 106 ? 4.528 -4.305 0.911 1.00 70.75 106 LEU A C 1
ATOM 858 O O . LEU A 1 106 ? 4.795 -5.052 1.853 1.00 70.75 106 LEU A O 1
ATOM 862 N N . LEU A 1 107 ? 4.400 -2.990 1.048 1.00 73.75 107 LEU A N 1
ATOM 863 C CA . LEU A 1 107 ? 4.503 -2.285 2.313 1.00 73.75 107 LEU A CA 1
ATOM 864 C C . LEU A 1 107 ? 3.111 -1.827 2.761 1.00 73.75 107 LEU A C 1
ATOM 866 O O . LEU A 1 107 ? 2.457 -1.052 2.059 1.00 73.75 107 LEU A O 1
ATOM 870 N N . VAL A 1 108 ? 2.671 -2.271 3.938 1.00 71.38 108 VAL A N 1
ATOM 871 C CA . VAL A 1 108 ? 1.421 -1.820 4.564 1.00 71.38 108 VAL A CA 1
ATOM 872 C C . VAL A 1 108 ? 1.777 -0.994 5.786 1.00 71.38 108 VAL A C 1
ATOM 874 O O . VAL A 1 108 ? 2.347 -1.518 6.730 1.00 71.38 108 VAL A O 1
ATOM 877 N N . ARG A 1 109 ? 1.436 0.294 5.791 1.00 70.44 109 ARG A N 1
ATOM 878 C CA . ARG A 1 109 ? 1.643 1.165 6.950 1.00 70.44 109 ARG A CA 1
ATOM 879 C C . ARG A 1 109 ? 0.307 1.627 7.521 1.00 70.44 109 ARG A C 1
ATOM 881 O O . ARG A 1 109 ? -0.563 2.049 6.753 1.00 70.44 109 ARG A O 1
ATOM 888 N N . PRO A 1 110 ? 0.119 1.594 8.852 1.00 67.81 110 PRO A N 1
ATOM 889 C CA . PRO A 1 110 ? -0.992 2.304 9.462 1.00 67.81 110 PRO A CA 1
ATOM 890 C C . PRO A 1 110 ? -0.778 3.806 9.237 1.00 67.81 110 PRO A C 1
ATOM 892 O O . PRO A 1 110 ? 0.268 4.350 9.586 1.00 67.81 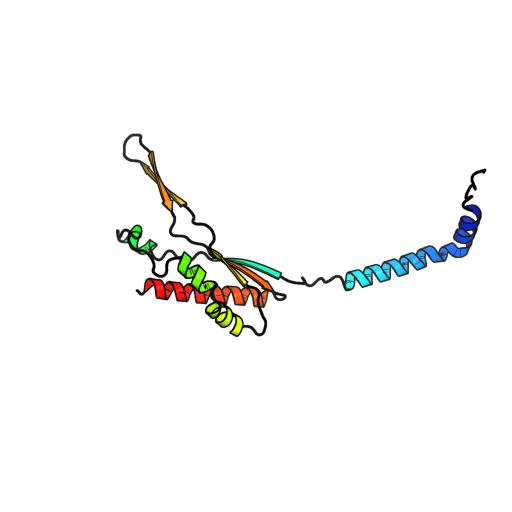110 PRO A O 1
ATOM 895 N N . PHE A 1 111 ? -1.749 4.471 8.617 1.00 64.62 111 PHE A N 1
ATOM 896 C CA . PHE A 1 111 ? -1.731 5.916 8.428 1.00 64.62 111 PHE A CA 1
ATOM 897 C C . PHE A 1 111 ? -2.409 6.608 9.617 1.00 64.62 111 PHE A C 1
ATOM 899 O O . PHE A 1 111 ? -3.356 6.080 10.206 1.00 64.62 111 PHE A O 1
ATOM 906 N N . ASP A 1 112 ? -1.876 7.776 9.980 1.00 60.50 112 ASP A N 1
ATOM 907 C CA . ASP A 1 112 ? -2.082 8.440 11.266 1.00 60.50 112 ASP A CA 1
ATOM 908 C C . ASP A 1 112 ? -3.547 8.674 11.660 1.00 60.50 112 ASP A C 1
ATOM 910 O O . ASP A 1 112 ? -4.428 8.949 10.840 1.00 60.50 112 ASP A O 1
ATOM 914 N N . LYS A 1 113 ? -3.780 8.616 12.978 1.00 61.12 113 LYS A N 1
ATOM 915 C CA . LYS A 1 113 ? -5.086 8.837 13.608 1.00 61.12 113 LYS A CA 1
ATOM 916 C C . LYS A 1 113 ? -5.575 10.248 13.292 1.00 61.12 113 LYS A C 1
ATOM 918 O O . LYS A 1 113 ? -4.958 11.233 13.696 1.00 61.12 113 LYS A O 1
ATOM 923 N N . THR A 1 114 ? -6.710 10.362 12.611 1.00 62.06 114 THR A N 1
ATOM 924 C CA . THR A 1 114 ? -7.358 11.665 12.427 1.00 62.06 114 THR A CA 1
ATOM 925 C C . THR A 1 114 ? -8.060 12.074 13.727 1.00 62.06 114 THR A C 1
ATOM 927 O O . THR A 1 114 ? -8.489 11.223 14.499 1.00 62.06 114 THR A O 1
ATOM 930 N N . PHE A 1 115 ? -8.165 13.371 14.023 1.00 63.94 115 PHE A N 1
ATOM 931 C CA . PHE A 1 115 ? -8.887 13.871 15.201 1.00 63.94 115 PHE A CA 1
ATOM 932 C C . PHE A 1 115 ? -10.194 14.525 14.760 1.00 63.94 115 PHE A C 1
ATOM 934 O O . PHE A 1 115 ? -10.205 15.336 13.836 1.00 63.94 115 PHE A O 1
ATOM 941 N N . ALA A 1 116 ? -11.294 14.189 15.429 1.00 65.31 116 ALA A N 1
ATOM 942 C CA . ALA A 1 116 ? -12.568 14.866 15.254 1.00 65.31 116 ALA A CA 1
ATOM 943 C C . ALA A 1 116 ? -12.661 16.052 16.225 1.00 65.31 116 ALA A C 1
ATOM 945 O O . ALA A 1 116 ? -12.452 15.902 17.435 1.00 65.31 116 ALA A O 1
ATOM 946 N N . LEU A 1 117 ? -12.991 17.228 15.686 1.00 67.00 117 LEU A N 1
ATOM 947 C CA . LEU A 1 117 ? -13.301 18.423 16.464 1.00 67.00 117 LEU A CA 1
ATOM 948 C C . LEU A 1 117 ? -14.817 18.511 16.641 1.00 67.00 117 LEU A C 1
ATOM 950 O O . LEU A 1 117 ? -15.535 18.826 15.693 1.00 67.00 117 LEU A O 1
ATOM 954 N N . ASN A 1 118 ? -15.299 18.272 17.856 1.00 68.00 118 ASN A N 1
ATOM 955 C CA . ASN A 1 118 ? -16.699 18.511 18.187 1.00 68.00 118 ASN A CA 1
ATOM 956 C C . ASN A 1 118 ? -16.825 19.879 18.858 1.00 68.00 118 ASN A C 1
ATOM 958 O O . ASN A 1 118 ? -16.132 20.164 19.841 1.00 68.00 118 ASN A O 1
ATOM 962 N N . THR A 1 119 ? -17.715 20.711 18.317 1.00 68.00 119 THR A N 1
ATOM 963 C CA . THR A 1 119 ? -18.065 22.011 18.894 1.00 68.00 119 THR A CA 1
ATOM 964 C C . THR A 1 119 ? -19.466 21.921 19.474 1.00 68.00 119 THR A C 1
ATOM 966 O O . THR A 1 119 ? -20.434 21.701 18.752 1.00 68.00 119 THR A O 1
ATOM 969 N N . GLU A 1 120 ? -19.572 22.048 20.792 1.00 68.38 120 GLU A N 1
ATOM 970 C CA . GLU A 1 120 ? -20.860 22.110 21.473 1.00 68.38 120 GLU A CA 1
ATOM 971 C C . GLU A 1 120 ? -21.070 23.547 21.945 1.00 68.38 120 GLU A C 1
ATOM 973 O O . GLU A 1 120 ? -20.248 24.111 22.676 1.00 68.38 120 GLU A O 1
ATOM 978 N N . THR A 1 121 ? -22.143 24.168 21.455 1.00 60.03 121 THR A N 1
ATOM 979 C CA . THR A 1 121 ? -22.538 25.512 21.879 1.00 60.03 121 THR A CA 1
ATOM 980 C C . THR A 1 121 ? -23.613 25.350 22.938 1.00 60.03 121 THR A C 1
ATOM 982 O O . THR A 1 121 ? -24.785 25.161 22.622 1.00 60.03 121 THR A O 1
ATOM 985 N N . ASP A 1 122 ? -23.192 25.387 24.197 1.00 55.00 122 ASP A N 1
ATOM 986 C CA . ASP A 1 122 ? -24.111 25.482 25.325 1.00 55.00 122 ASP A CA 1
ATOM 987 C C . ASP A 1 122 ? -24.665 26.915 25.343 1.00 55.00 122 ASP A C 1
ATOM 989 O O . ASP A 1 122 ? -23.917 27.881 25.149 1.00 55.00 122 ASP A O 1
ATOM 993 N N . GLY A 1 123 ? -25.982 27.066 25.478 1.00 53.53 123 GLY A N 1
ATOM 994 C CA . GLY A 1 123 ? -26.655 28.360 25.365 1.00 53.53 123 GLY A CA 1
ATOM 995 C C . GLY A 1 123 ? -25.996 29.433 26.244 1.00 53.53 123 GLY A C 1
ATOM 996 O O . GLY A 1 123 ? -25.859 29.251 27.448 1.00 53.53 123 GLY A O 1
ATOM 997 N N . ALA A 1 124 ? -25.640 30.561 25.614 1.00 60.50 124 ALA A N 1
ATOM 998 C CA . ALA A 1 124 ? -24.897 31.713 26.142 1.00 60.50 124 ALA A CA 1
ATOM 999 C C . ALA A 1 124 ? -23.359 31.539 26.269 1.00 60.50 124 ALA A C 1
ATOM 1001 O O . ALA A 1 124 ? -22.793 31.336 27.337 1.00 60.50 124 ALA A O 1
ATOM 1002 N N . ALA A 1 125 ? -22.686 31.788 25.138 1.00 60.47 125 ALA A N 1
ATOM 1003 C CA . ALA A 1 125 ? -21.320 32.323 25.005 1.00 60.47 125 ALA A CA 1
ATOM 1004 C C . ALA A 1 125 ? -20.103 31.440 25.351 1.00 6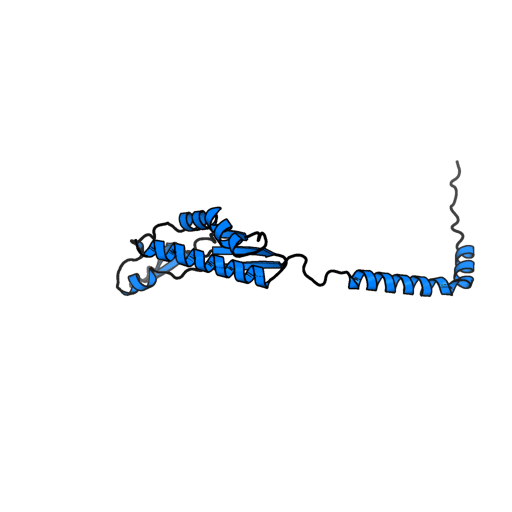0.47 125 ALA A C 1
ATOM 1006 O O . ALA A 1 125 ? -18.980 31.928 25.224 1.00 60.47 125 ALA A O 1
ATOM 1007 N N . ILE A 1 126 ? -20.267 30.159 25.693 1.00 62.31 126 ILE A N 1
ATOM 1008 C CA . ILE A 1 126 ? -19.122 29.246 25.860 1.00 62.31 126 ILE A CA 1
ATOM 1009 C C . ILE A 1 126 ? -19.143 28.185 24.758 1.00 62.31 126 ILE A C 1
ATOM 1011 O O . ILE A 1 126 ? -19.952 27.259 24.777 1.00 62.31 126 ILE A O 1
ATOM 1015 N N . THR A 1 127 ? -18.224 28.306 23.801 1.00 64.81 127 THR A N 1
ATOM 1016 C CA . THR A 1 127 ? -17.939 27.259 22.815 1.00 64.81 127 THR A CA 1
ATOM 1017 C C . THR A 1 127 ? -17.036 26.207 23.454 1.00 64.81 127 THR A C 1
ATOM 1019 O O . THR A 1 127 ? -15.862 26.450 23.738 1.00 64.81 127 THR A O 1
ATOM 1022 N N . LYS A 1 128 ? -17.580 25.016 23.719 1.00 71.25 128 LYS A N 1
ATOM 1023 C CA . LYS A 1 128 ? -16.783 23.878 24.186 1.00 71.25 128 LYS A CA 1
ATOM 1024 C C . LYS A 1 128 ? -16.176 23.191 22.964 1.00 71.25 128 LYS A C 1
ATOM 1026 O O . LYS A 1 128 ? -16.900 22.672 22.117 1.00 71.25 128 LYS A O 1
ATOM 1031 N N . PHE A 1 129 ? -14.848 23.190 22.880 1.00 70.94 129 PHE A N 1
ATOM 1032 C CA . PHE A 1 129 ? -14.099 22.401 21.904 1.00 70.94 129 PHE A CA 1
ATOM 1033 C C . PHE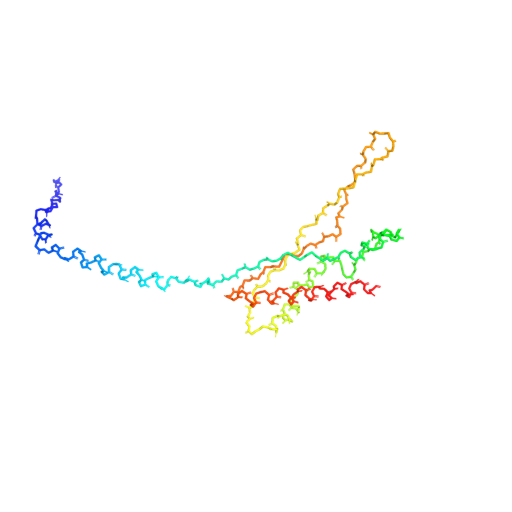 A 1 129 ? -13.687 21.091 22.566 1.00 70.94 129 PHE A C 1
ATOM 1035 O O . PHE A 1 129 ? -12.956 21.104 23.556 1.00 70.94 129 PHE A O 1
ATOM 1042 N N . SER A 1 130 ? -14.141 19.962 22.031 1.00 68.38 130 SER A N 1
ATOM 1043 C CA . SER A 1 130 ? -13.610 18.657 22.424 1.00 68.38 130 SER A CA 1
ATOM 1044 C C . SER A 1 130 ? -12.850 18.040 21.257 1.00 68.38 130 SER A C 1
ATOM 1046 O O . SER A 1 130 ? -13.351 17.960 20.135 1.00 68.38 130 SER A O 1
ATOM 1048 N N . PHE A 1 131 ? -11.613 17.632 21.540 1.00 65.75 131 PHE A N 1
ATOM 1049 C CA . PHE A 1 131 ? -10.774 16.869 20.628 1.00 65.75 131 PHE A CA 1
ATOM 1050 C C . PHE A 1 131 ? -10.952 15.399 20.972 1.00 65.75 131 PHE A C 1
ATOM 1052 O O . PHE A 1 131 ? -10.580 14.967 22.064 1.00 65.75 131 PHE A O 1
ATOM 1059 N N . LYS A 1 132 ? -11.541 14.635 20.055 1.00 65.25 132 LYS A N 1
ATOM 1060 C CA . LYS A 1 132 ? -11.632 13.183 20.186 1.00 65.25 132 LYS A CA 1
ATOM 1061 C C . LYS A 1 132 ? -10.810 12.532 19.074 1.00 65.25 132 LYS A C 1
ATOM 1063 O O . LYS A 1 132 ? -10.917 12.975 17.930 1.00 65.25 132 LYS A O 1
ATOM 1068 N N . PRO A 1 133 ? -9.987 11.509 19.366 1.00 63.44 133 PRO A N 1
ATOM 1069 C CA . PRO A 1 133 ? -9.397 10.701 18.306 1.00 63.44 133 PRO A CA 1
ATOM 1070 C C . PRO A 1 133 ? -10.539 10.108 17.476 1.00 63.44 133 PRO A C 1
ATOM 1072 O O . PRO A 1 133 ? -11.514 9.597 18.029 1.00 63.44 133 PRO A O 1
ATOM 1075 N N . SER A 1 134 ? -10.466 10.253 16.158 1.00 63.91 134 SER A N 1
ATOM 1076 C CA . SER A 1 134 ? -11.456 9.668 15.269 1.00 63.91 134 SER A CA 1
ATOM 1077 C C . SER A 1 134 ? -11.284 8.145 15.263 1.00 63.91 134 SER A C 1
ATOM 1079 O O . SER A 1 134 ? -10.196 7.615 15.492 1.00 63.91 134 SER A O 1
ATOM 1081 N N . ARG A 1 135 ? -12.379 7.440 14.978 1.00 61.44 135 ARG A N 1
ATOM 1082 C CA . ARG A 1 135 ? -12.393 5.986 14.757 1.00 61.44 135 ARG A CA 1
ATOM 1083 C C . ARG A 1 135 ? -12.005 5.601 13.327 1.00 61.44 135 ARG A C 1
ATOM 1085 O O . ARG A 1 135 ? -12.148 4.446 12.933 1.00 61.44 135 ARG A O 1
ATOM 1092 N N . ARG A 1 136 ? -11.584 6.578 12.523 1.00 64.50 136 ARG A N 1
ATOM 1093 C CA . ARG A 1 136 ? -11.233 6.390 11.119 1.00 64.50 136 ARG A CA 1
ATOM 1094 C C . ARG A 1 136 ? -9.732 6.203 11.036 1.00 64.50 136 ARG A C 1
ATOM 1096 O O . ARG A 1 136 ? -8.962 7.133 11.273 1.00 64.50 136 ARG A O 1
ATOM 1103 N N . PHE A 1 137 ? -9.351 4.982 10.703 1.00 69.75 137 PHE A N 1
ATOM 1104 C CA . PHE A 1 137 ? -7.970 4.584 10.482 1.00 69.75 137 PHE A CA 1
ATOM 1105 C C . PHE A 1 137 ? -7.822 4.314 9.006 1.00 69.75 137 PHE A C 1
ATOM 1107 O O . PHE A 1 137 ? -8.661 3.635 8.429 1.00 69.75 137 PHE A O 1
ATOM 1114 N N . SER A 1 138 ? -6.781 4.841 8.389 1.00 73.00 138 SER A N 1
ATOM 1115 C CA . SER A 1 138 ? -6.470 4.525 7.001 1.00 73.00 138 SER A CA 1
ATOM 1116 C C . SER A 1 138 ? -5.247 3.626 6.952 1.00 73.00 138 SER A C 1
ATOM 1118 O O . SER A 1 138 ? -4.327 3.766 7.753 1.00 73.00 138 SER A O 1
ATOM 1120 N N . TYR A 1 139 ? -5.237 2.694 6.011 1.00 76.44 139 TYR A N 1
ATOM 1121 C CA . TYR A 1 139 ? -4.080 1.868 5.707 1.00 76.44 139 TYR A CA 1
ATOM 1122 C C . TYR A 1 139 ? -3.456 2.390 4.422 1.00 76.44 139 TYR A C 1
ATOM 1124 O O . TYR A 1 139 ? -4.136 2.489 3.401 1.00 76.44 139 TYR A O 1
ATOM 1132 N N . GLU A 1 140 ? -2.174 2.726 4.474 1.00 81.44 140 GLU A N 1
ATOM 1133 C CA . GLU A 1 140 ? -1.385 3.010 3.285 1.00 81.44 140 GLU A CA 1
ATOM 1134 C C . GLU A 1 140 ? -0.791 1.692 2.790 1.00 81.44 140 GLU A C 1
ATOM 1136 O O . GLU A 1 140 ? 0.049 1.094 3.459 1.00 81.44 140 GLU A O 1
ATOM 1141 N N . MET A 1 141 ? -1.231 1.230 1.624 1.00 81.94 141 MET A N 1
ATOM 1142 C CA . MET A 1 141 ? -0.692 0.036 0.980 1.00 81.94 141 MET A CA 1
ATOM 1143 C C . MET A 1 141 ? 0.095 0.466 -0.250 1.00 81.94 141 MET A C 1
ATOM 1145 O O . MET A 1 141 ? -0.459 1.089 -1.156 1.00 81.94 141 MET A O 1
ATOM 1149 N N . THR A 1 142 ? 1.386 0.153 -0.281 1.00 81.25 142 THR A N 1
ATOM 1150 C CA . THR A 1 142 ? 2.270 0.446 -1.413 1.00 81.25 142 THR A CA 1
ATOM 1151 C C . THR A 1 142 ? 2.772 -0.853 -2.010 1.00 81.25 142 THR A C 1
ATOM 1153 O O . THR A 1 142 ? 3.355 -1.661 -1.296 1.00 81.25 142 THR A O 1
ATOM 1156 N N . CYS A 1 143 ? 2.557 -1.033 -3.309 1.00 83.81 143 CYS A N 1
ATOM 1157 C CA . CYS A 1 143 ? 3.051 -2.164 -4.082 1.00 83.81 143 CYS A CA 1
ATOM 1158 C C . CYS A 1 143 ? 4.064 -1.678 -5.123 1.00 83.81 143 CYS A C 1
ATOM 1160 O O . CYS A 1 143 ? 3.849 -0.639 -5.755 1.00 83.81 143 CYS A O 1
ATOM 1162 N N . VAL A 1 144 ? 5.158 -2.423 -5.296 1.00 80.62 144 VAL A N 1
ATOM 1163 C CA . VAL A 1 144 ? 6.183 -2.167 -6.317 1.00 80.62 144 VAL A CA 1
ATOM 1164 C C . VAL A 1 144 ? 6.332 -3.404 -7.204 1.00 80.62 144 VAL A C 1
ATOM 1166 O O . VAL A 1 144 ? 6.746 -4.454 -6.727 1.00 80.62 144 VAL A O 1
ATOM 1169 N N . GLU A 1 145 ? 5.998 -3.292 -8.493 1.00 78.50 145 GLU A N 1
ATOM 1170 C CA . GLU A 1 145 ? 6.007 -4.421 -9.443 1.00 78.50 145 GLU A CA 1
ATOM 1171 C C . GLU A 1 145 ? 6.228 -3.948 -10.892 1.00 78.50 145 GLU A C 1
ATOM 1173 O O . GLU A 1 145 ? 6.014 -2.782 -11.204 1.00 78.50 145 GLU A O 1
ATOM 1178 N N . ARG A 1 146 ? 6.649 -4.825 -11.816 1.00 75.00 146 ARG A N 1
ATOM 1179 C CA . ARG A 1 146 ? 6.801 -4.469 -13.246 1.00 75.00 146 ARG A CA 1
ATOM 1180 C C . ARG A 1 146 ? 5.486 -4.304 -14.005 1.00 75.00 146 ARG A C 1
ATOM 1182 O O . ARG A 1 146 ? 5.478 -3.617 -15.017 1.00 75.00 146 ARG A O 1
ATOM 1189 N N . ASP A 1 147 ? 4.408 -4.916 -13.525 1.00 76.50 147 ASP A N 1
ATOM 1190 C CA . ASP A 1 147 ? 3.096 -4.904 -14.172 1.00 76.50 147 ASP A CA 1
ATOM 1191 C C . ASP A 1 147 ? 2.061 -4.197 -13.284 1.00 76.50 147 ASP A C 1
ATOM 1193 O O . ASP A 1 147 ? 1.764 -4.643 -12.172 1.00 76.50 147 ASP A O 1
ATOM 1197 N N . GLU A 1 148 ? 1.447 -3.129 -13.797 1.00 77.25 148 GLU A N 1
ATOM 1198 C CA . GLU A 1 148 ? 0.416 -2.362 -13.078 1.00 77.25 148 GLU A CA 1
ATOM 1199 C C . GLU A 1 148 ? -0.806 -3.225 -12.707 1.00 77.25 148 GLU A C 1
ATOM 1201 O O . GLU A 1 148 ? -1.338 -3.125 -11.598 1.00 77.25 148 GLU A O 1
ATOM 1206 N N . LEU A 1 149 ? -1.225 -4.121 -13.608 1.00 80.88 149 LEU A N 1
ATOM 1207 C CA . LEU A 1 149 ? -2.387 -4.992 -13.400 1.00 80.88 149 LEU A CA 1
ATOM 1208 C C . LEU A 1 149 ? -2.183 -5.945 -12.217 1.00 80.88 149 LEU A C 1
ATOM 1210 O O . LEU A 1 149 ? -3.077 -6.074 -11.379 1.00 80.88 149 LEU A O 1
ATOM 1214 N N . ASN A 1 150 ? -0.996 -6.544 -12.101 1.00 80.62 150 ASN A N 1
ATOM 1215 C CA . ASN A 1 150 ? -0.662 -7.444 -10.994 1.00 80.62 150 ASN A CA 1
ATOM 1216 C C . ASN A 1 150 ? -0.639 -6.687 -9.664 1.00 80.62 150 ASN A C 1
ATOM 1218 O O . ASN A 1 150 ? -1.178 -7.161 -8.666 1.00 80.62 150 ASN A O 1
ATOM 1222 N N . CYS A 1 151 ? -0.100 -5.468 -9.679 1.00 81.94 151 CYS A N 1
ATOM 1223 C CA . CYS A 1 151 ? -0.040 -4.610 -8.507 1.00 81.94 151 CYS A CA 1
ATOM 1224 C C . CYS A 1 151 ? -1.439 -4.193 -8.024 1.00 81.94 151 CYS A C 1
ATOM 1226 O O . CYS A 1 151 ? -1.743 -4.256 -6.833 1.00 81.94 151 CYS A O 1
ATOM 1228 N N . SER A 1 152 ? -2.338 -3.847 -8.953 1.00 83.94 152 SER A N 1
ATOM 1229 C CA . SER A 1 152 ? -3.731 -3.525 -8.624 1.00 83.94 152 SER A CA 1
ATOM 1230 C C . SER A 1 152 ? -4.495 -4.720 -8.038 1.00 83.94 152 SER A C 1
ATOM 1232 O O . SER A 1 152 ? -5.149 -4.573 -7.005 1.00 83.94 152 SER A O 1
ATOM 1234 N N . ALA A 1 153 ? -4.342 -5.911 -8.626 1.00 84.88 153 ALA A N 1
ATOM 1235 C CA . ALA A 1 153 ? -4.981 -7.134 -8.148 1.00 84.88 153 ALA A CA 1
ATOM 1236 C C . ALA A 1 153 ? -4.454 -7.565 -6.768 1.00 84.88 153 ALA A C 1
ATOM 1238 O O . ALA A 1 153 ? -5.224 -8.047 -5.936 1.00 84.88 153 ALA A O 1
ATOM 1239 N N . ALA A 1 154 ? -3.159 -7.363 -6.501 1.00 82.56 154 ALA A N 1
ATOM 1240 C CA . ALA A 1 154 ? -2.561 -7.617 -5.194 1.00 82.56 154 ALA A CA 1
ATOM 1241 C C . ALA A 1 154 ? -3.141 -6.697 -4.119 1.00 82.56 154 ALA A C 1
ATOM 1243 O O . ALA A 1 154 ? -3.573 -7.182 -3.073 1.00 82.56 154 ALA A O 1
ATOM 1244 N N . LEU A 1 155 ? -3.235 -5.392 -4.392 1.00 83.88 155 LEU A N 1
ATOM 1245 C CA . LEU A 1 155 ? -3.852 -4.441 -3.463 1.00 83.88 155 LEU A CA 1
ATOM 1246 C C . LEU A 1 155 ? -5.317 -4.789 -3.168 1.00 83.88 155 LEU A C 1
ATOM 1248 O O . LEU A 1 155 ? -5.734 -4.735 -2.011 1.00 83.88 155 LEU A O 1
ATOM 1252 N N . ASP A 1 156 ? -6.083 -5.205 -4.178 1.00 86.75 156 ASP A N 1
ATOM 1253 C CA . ASP A 1 156 ? -7.480 -5.613 -3.990 1.00 86.75 156 ASP A CA 1
ATOM 1254 C C . ASP A 1 156 ? -7.594 -6.901 -3.152 1.00 86.75 156 ASP A C 1
ATOM 1256 O O . ASP A 1 156 ? -8.459 -7.005 -2.279 1.00 86.75 156 ASP A O 1
ATOM 1260 N N . ALA A 1 157 ? -6.690 -7.868 -3.350 1.00 84.31 157 ALA A N 1
ATOM 1261 C CA . ALA A 1 157 ? -6.634 -9.081 -2.538 1.00 84.31 157 ALA A CA 1
ATOM 1262 C C . ALA A 1 157 ? -6.290 -8.781 -1.067 1.00 84.31 157 ALA A C 1
ATOM 1264 O O . ALA A 1 157 ? -6.902 -9.361 -0.168 1.00 84.31 157 ALA A O 1
ATOM 1265 N N . TYR A 1 158 ? -5.361 -7.856 -0.808 1.00 79.50 158 TYR A N 1
ATOM 1266 C CA . TYR A 1 158 ? -5.044 -7.403 0.551 1.00 79.50 158 TYR A CA 1
ATOM 1267 C C . TYR A 1 158 ? -6.209 -6.652 1.201 1.00 79.50 158 TYR A C 1
ATOM 1269 O O . TYR A 1 158 ? -6.500 -6.876 2.377 1.00 79.50 158 TYR A O 1
ATOM 1277 N N . ALA A 1 159 ? -6.922 -5.813 0.446 1.00 82.88 159 ALA A N 1
ATOM 1278 C CA . ALA A 1 159 ? -8.114 -5.129 0.942 1.00 82.88 159 ALA A CA 1
ATOM 1279 C C . ALA A 1 159 ? -9.214 -6.123 1.367 1.00 82.88 159 ALA A C 1
ATOM 1281 O O . ALA A 1 159 ? -9.859 -5.930 2.400 1.00 82.88 159 ALA A O 1
ATOM 1282 N N . GLN A 1 160 ? -9.389 -7.225 0.628 1.00 85.31 160 GLN A N 1
ATOM 1283 C CA . GLN A 1 160 ? -10.323 -8.299 0.996 1.00 85.31 160 GLN A CA 1
ATOM 1284 C C . GLN A 1 160 ? -9.908 -9.035 2.278 1.00 85.31 160 GLN A C 1
ATOM 1286 O O . GLN A 1 160 ? -10.751 -9.293 3.140 1.00 85.31 160 GLN A O 1
ATOM 1291 N N . GLU A 1 161 ? -8.623 -9.363 2.437 1.00 80.94 161 GLU A N 1
ATOM 1292 C CA . GLU A 1 161 ? -8.126 -9.998 3.666 1.00 80.94 161 GLU A CA 1
ATOM 1293 C C . GLU A 1 161 ? -8.303 -9.062 4.872 1.00 80.94 161 GLU A C 1
ATOM 1295 O O . GLU A 1 161 ? -8.817 -9.488 5.908 1.00 80.94 161 GLU A O 1
ATOM 1300 N N . LEU A 1 162 ? -8.011 -7.766 4.715 1.00 78.19 162 LEU A N 1
ATOM 1301 C CA . LEU A 1 162 ? -8.266 -6.748 5.735 1.00 78.19 162 LEU A CA 1
ATOM 1302 C C . LEU A 1 162 ? -9.750 -6.675 6.122 1.00 78.19 162 LEU A C 1
ATOM 1304 O O . LEU A 1 162 ? -10.086 -6.633 7.308 1.00 78.19 162 LEU A O 1
ATOM 1308 N N . GLN A 1 163 ? -10.655 -6.710 5.143 1.00 80.44 163 GLN A N 1
ATOM 1309 C CA . GLN A 1 163 ? -12.091 -6.760 5.412 1.00 80.44 163 GLN A CA 1
ATOM 1310 C C . GLN A 1 163 ? -12.465 -8.014 6.215 1.00 80.44 163 GLN A C 1
ATOM 1312 O O . GLN A 1 163 ? -13.255 -7.928 7.154 1.00 80.44 163 GLN A O 1
ATOM 1317 N N . SER A 1 164 ? -11.873 -9.169 5.900 1.00 80.50 164 SER A N 1
ATOM 1318 C CA . SER A 1 164 ? -12.143 -10.423 6.612 1.00 80.50 164 SER A CA 1
ATOM 1319 C C . SER A 1 164 ? -11.688 -10.387 8.078 1.00 80.50 164 SER A C 1
ATOM 1321 O O . SER A 1 164 ? -12.442 -10.808 8.957 1.00 80.50 164 SER A O 1
ATOM 1323 N N . ILE A 1 165 ? -10.512 -9.805 8.353 1.00 77.62 165 ILE A N 1
ATOM 1324 C CA . ILE A 1 165 ? -9.968 -9.614 9.707 1.00 77.62 165 ILE A CA 1
ATOM 1325 C C . ILE A 1 165 ? -10.866 -8.668 10.517 1.00 77.62 165 ILE A C 1
ATOM 1327 O O . ILE A 1 165 ? -11.101 -8.876 11.704 1.00 77.62 165 ILE A O 1
ATOM 1331 N N . ARG A 1 166 ? -11.429 -7.636 9.884 1.00 72.88 166 ARG A N 1
ATOM 1332 C CA . ARG A 1 166 ? -12.357 -6.713 10.559 1.00 72.88 166 ARG A CA 1
ATOM 1333 C C . ARG A 1 166 ? -13.742 -7.315 10.789 1.00 72.88 166 ARG A C 1
ATOM 1335 O O . ARG A 1 166 ? -14.363 -7.064 11.821 1.00 72.88 166 ARG A O 1
ATOM 1342 N N . LEU A 1 167 ? -14.232 -8.131 9.860 1.00 75.38 167 LEU A N 1
ATOM 1343 C CA . LEU A 1 167 ? -15.492 -8.856 10.030 1.00 75.38 167 LEU A CA 1
ATOM 1344 C C . LEU A 1 167 ? -15.407 -9.906 11.143 1.00 75.38 167 LEU A C 1
ATOM 1346 O O . LEU A 1 167 ? -16.403 -10.152 11.818 1.00 75.38 167 LEU A O 1
ATOM 1350 N N . SER A 1 168 ? -14.250 -10.537 11.357 1.00 73.06 168 SER A N 1
ATOM 1351 C CA . SER A 1 168 ? -14.059 -11.398 12.529 1.00 73.06 168 SER A CA 1
ATOM 1352 C C . SER A 1 168 ? -13.971 -10.578 13.819 1.00 73.06 168 SER A C 1
ATOM 1354 O O . SER A 1 168 ? -14.531 -11.000 14.827 1.00 73.06 168 SER A O 1
ATOM 1356 N N . ALA A 1 169 ? -13.379 -9.380 13.766 1.00 66.31 169 ALA A N 1
ATOM 1357 C CA . ALA A 1 169 ? -13.273 -8.474 14.910 1.00 66.31 169 ALA A CA 1
ATOM 1358 C C . ALA A 1 169 ? -14.615 -7.907 15.412 1.00 66.31 169 ALA A C 1
ATOM 1360 O O . ALA A 1 169 ? -14.740 -7.517 16.569 1.00 66.31 169 ALA A O 1
ATOM 1361 N N . THR A 1 170 ? -15.616 -7.826 14.535 1.00 64.75 170 THR A N 1
ATOM 1362 C CA . THR A 1 170 ? -16.951 -7.273 14.836 1.00 64.75 170 THR A CA 1
ATOM 1363 C C . THR A 1 170 ? -17.988 -8.323 15.224 1.00 64.75 170 THR A C 1
ATOM 1365 O O . THR A 1 170 ? -19.058 -7.966 15.708 1.00 64.75 170 THR A O 1
ATOM 1368 N N . LYS A 1 171 ? -17.700 -9.611 15.002 1.00 60.00 171 LYS A N 1
ATOM 1369 C CA . LYS A 1 171 ? -18.588 -10.730 15.365 1.00 60.00 171 LYS A CA 1
ATOM 1370 C C . LYS A 1 171 ? -18.400 -11.233 16.801 1.00 60.00 171 LYS A C 1
ATOM 1372 O O . LYS A 1 171 ? -19.191 -12.076 17.221 1.00 60.00 171 LYS A O 1
ATOM 1377 N N . ALA A 1 172 ? -17.351 -10.787 17.492 1.00 45.59 172 ALA A N 1
ATOM 1378 C CA . ALA A 1 172 ? -17.070 -11.120 18.889 1.00 45.59 172 ALA A CA 1
ATOM 1379 C C . ALA A 1 172 ? -17.908 -10.257 19.841 1.00 45.59 172 ALA A C 1
ATOM 1381 O O . ALA A 1 172 ? -18.377 -10.816 20.857 1.00 45.59 172 ALA A O 1
#

pLDDT: mean 71.41, std 9.67, range [43.97, 93.25]

Foldseek 3Di:
DDDDDPPPPVVVVVVCCVVVVVVVVVVVVVVVVVVVVVVVVPCPQDPKDKDKDKDKDDDPLVVVVVVVHPSVVDAFPPHPVVLQVVLVDPVVLVVLCVVDPDRKDKDKDWDDFDWDWDWDDDPPDDTDTDTDGDPIIMIIIMIMGSDPVSRVVSVVSSVVVSVVVRVVRVVD

Secondary structure (DSSP, 8-state):
---------HHHHHHHHHHSTTHHHHHHHHHHHHHHHHHHTS--S-S-EEEEEEE----TTHHHHHTT--GGG---SS-HHHHHHHHHSHHHHHHHHTTSSS--EEEEEEEPPPEEEEEEEETTTEEEEEEEE-S--EEEEEEEES-HHHHHHHHHHHHHHHHHHHHHHH--